Protein AF-A0A0C3P4B4-F1 (afdb_monomer_lite)

Radius of gyration: 15.56 Å; chains: 1; bounding box: 18×21×60 Å

pLDDT: mean 71.64, std 13.55, range [43.94, 88.44]

Sequence (63 aa):
DAPRTSAKTSSVTRQNLTLSDWMQVYSFIDNHPTTTQANIVQHFCSLETGALLFDQSTLSCKL

Organism: NCBI:txid870435

Secondary structure (DSSP, 8-state):
-------------S-S--HHHHHHHHHHHHH-TT--HHHHHHHHHH-TTT-----HHHHHTT-

Foldseek 3Di:
DDDPPPPPPPPPPCADDDPVSVVVLVVVCVVCVPDDLVVSLVVLCPPPPNRHPYDSVVVVVVD

Structure (mmCIF, N/CA/C/O backbone):
data_AF-A0A0C3P4B4-F1
#
_entry.id   AF-A0A0C3P4B4-F1
#
loop_
_atom_site.group_PDB
_atom_site.id
_atom_site.type_symbol
_atom_site.label_atom_id
_atom_site.label_alt_id
_atom_site.label_comp_id
_atom_site.label_asym_id
_atom_site.label_entity_id
_atom_site.label_seq_id
_atom_site.pdbx_PDB_ins_code
_atom_site.Cartn_x
_atom_site.Cartn_y
_atom_site.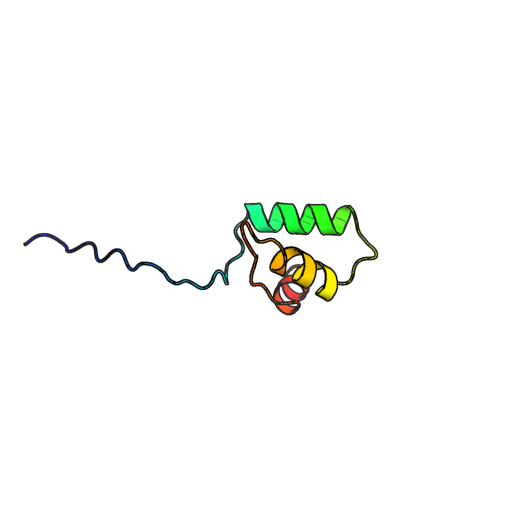Cartn_z
_atom_site.occupancy
_atom_site.B_iso_or_equiv
_atom_site.auth_seq_id
_atom_site.auth_comp_id
_atom_site.auth_asym_id
_atom_site.auth_atom_id
_atom_site.pdbx_PDB_model_num
ATOM 1 N N . ASP A 1 1 ? -2.859 -7.119 47.260 1.00 43.94 1 ASP A N 1
ATOM 2 C CA . ASP A 1 1 ? -1.998 -7.568 46.157 1.00 43.94 1 ASP A CA 1
ATOM 3 C C . ASP A 1 1 ? -2.885 -7.821 44.947 1.00 43.94 1 ASP A C 1
ATOM 5 O O . ASP A 1 1 ? -3.706 -8.725 44.990 1.00 43.94 1 ASP A O 1
ATOM 9 N N . ALA A 1 2 ? -2.876 -6.925 43.963 1.00 51.31 2 ALA A N 1
ATOM 10 C CA . ALA A 1 2 ? -3.676 -7.053 42.744 1.00 51.31 2 ALA A CA 1
ATOM 11 C C . ALA A 1 2 ? -2.717 -6.876 41.565 1.00 51.31 2 ALA A C 1
ATOM 13 O O . ALA A 1 2 ? -1.932 -5.919 41.588 1.00 51.31 2 ALA A O 1
ATOM 14 N N . PRO A 1 3 ? -2.719 -7.766 40.557 1.00 54.84 3 PRO A N 1
ATOM 15 C CA . PRO A 1 3 ? -1.756 -7.666 39.484 1.00 54.84 3 PRO A CA 1
ATOM 16 C C . PRO A 1 3 ? -2.116 -6.432 38.663 1.00 54.84 3 PRO A C 1
ATOM 18 O O . PRO A 1 3 ? -3.188 -6.335 38.069 1.00 54.84 3 PRO A O 1
ATOM 21 N N . ARG A 1 4 ? -1.211 -5.455 38.665 1.00 48.09 4 ARG A N 1
ATOM 22 C CA . ARG A 1 4 ? -1.256 -4.308 37.768 1.00 48.09 4 ARG A CA 1
ATOM 23 C C . ARG A 1 4 ? -1.125 -4.854 36.351 1.00 48.09 4 ARG A C 1
ATOM 25 O O . ARG A 1 4 ? -0.017 -5.130 35.895 1.00 48.09 4 ARG A O 1
ATOM 32 N N . THR A 1 5 ? -2.245 -5.001 35.652 1.00 55.66 5 THR A N 1
ATOM 33 C CA . THR A 1 5 ? -2.278 -5.096 34.194 1.00 55.66 5 THR A CA 1
ATOM 34 C C 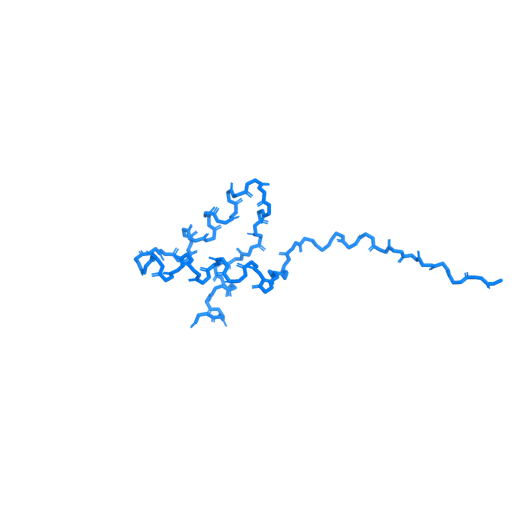. THR A 1 5 ? -1.729 -3.783 33.657 1.00 55.66 5 THR A C 1
ATOM 36 O O . THR A 1 5 ? -2.441 -2.819 33.398 1.00 55.66 5 THR A O 1
ATOM 39 N N . SER A 1 6 ? -0.404 -3.727 33.547 1.00 56.66 6 SER A N 1
ATOM 40 C CA . SER A 1 6 ? 0.278 -2.766 32.704 1.00 56.66 6 SER A CA 1
ATOM 41 C C . SER A 1 6 ? -0.076 -3.167 31.279 1.00 56.66 6 SER A C 1
ATOM 43 O O . SER A 1 6 ? 0.617 -3.970 30.652 1.00 56.66 6 SER A O 1
ATOM 45 N N . ALA A 1 7 ? -1.227 -2.692 30.802 1.00 56.66 7 ALA A N 1
ATOM 46 C CA . ALA A 1 7 ? -1.525 -2.665 29.386 1.00 56.66 7 ALA A CA 1
ATOM 47 C C . ALA A 1 7 ? -0.464 -1.753 28.773 1.00 56.66 7 ALA A C 1
ATOM 49 O O . ALA A 1 7 ? -0.628 -0.536 28.713 1.00 56.66 7 ALA A O 1
ATOM 50 N N . LYS A 1 8 ? 0.679 -2.345 28.400 1.00 51.34 8 LYS A N 1
ATOM 51 C CA . LYS A 1 8 ? 1.608 -1.728 27.467 1.00 51.34 8 LYS A CA 1
ATOM 52 C C . LYS A 1 8 ? 0.740 -1.379 26.275 1.00 51.34 8 LYS A C 1
ATOM 54 O O . LYS A 1 8 ? 0.273 -2.265 25.563 1.00 51.34 8 LYS A O 1
ATOM 59 N N . THR A 1 9 ? 0.478 -0.090 26.107 1.00 49.72 9 THR A N 1
ATOM 60 C CA . THR A 1 9 ? 0.160 0.474 24.812 1.00 49.72 9 THR A CA 1
ATOM 61 C C . THR A 1 9 ? 1.345 0.100 23.950 1.00 49.72 9 THR A C 1
ATOM 63 O O . THR A 1 9 ? 2.409 0.715 23.972 1.00 49.72 9 THR A O 1
ATOM 66 N N . SER A 1 10 ? 1.194 -1.046 23.304 1.00 47.72 10 SER A N 1
ATOM 67 C CA . SER A 1 10 ? 2.060 -1.530 22.267 1.00 47.72 10 SER A CA 1
ATOM 68 C C . SER A 1 10 ? 1.990 -0.475 21.174 1.00 47.72 10 SER A C 1
ATOM 70 O O . SER A 1 10 ? 1.229 -0.613 20.222 1.00 47.72 10 SER A O 1
ATOM 72 N N . SER A 1 11 ? 2.806 0.574 21.297 1.00 46.66 11 SER A N 1
ATOM 73 C CA . SER A 1 11 ? 3.404 1.276 20.166 1.00 46.66 11 SER A CA 1
ATOM 74 C C . SER A 1 11 ? 4.290 0.274 19.429 1.00 46.66 11 SER A C 1
ATOM 76 O O . SER A 1 11 ? 5.500 0.421 19.317 1.00 46.66 11 SER A O 1
ATOM 78 N N . VAL A 1 12 ? 3.680 -0.818 18.981 1.00 49.81 12 VAL A N 1
ATOM 79 C CA . VAL A 1 12 ? 4.189 -1.643 17.915 1.00 49.81 12 VAL A CA 1
ATOM 80 C C . VAL A 1 12 ? 3.774 -0.848 16.698 1.00 49.81 12 VAL A C 1
ATOM 82 O O . VAL A 1 12 ? 2.672 -0.992 16.173 1.00 49.81 12 VAL A O 1
ATOM 85 N N . THR A 1 13 ? 4.653 0.071 16.307 1.00 51.34 13 THR A N 1
ATOM 86 C CA . THR A 1 13 ? 4.853 0.438 14.907 1.00 51.34 13 THR A CA 1
ATOM 87 C C . THR A 1 13 ? 4.534 -0.813 14.096 1.00 51.34 13 THR A C 1
ATOM 89 O O . THR A 1 13 ? 5.178 -1.830 14.346 1.00 51.34 13 THR A O 1
ATOM 92 N N . ARG A 1 14 ? 3.456 -0.804 13.299 1.00 52.91 14 ARG A N 1
ATOM 93 C CA . ARG A 1 14 ? 2.790 -2.000 12.745 1.00 52.91 14 ARG A CA 1
ATOM 94 C C . ARG A 1 14 ? 3.705 -2.805 11.800 1.00 52.91 14 ARG A C 1
ATOM 96 O O . ARG A 1 14 ? 3.475 -2.844 10.603 1.00 52.91 14 ARG A O 1
ATOM 103 N N . GLN A 1 15 ? 4.733 -3.456 12.341 1.00 53.91 15 GLN A N 1
ATOM 104 C CA . GLN A 1 15 ? 5.683 -4.310 11.624 1.00 53.91 15 GLN A CA 1
ATOM 105 C C . GLN A 1 15 ? 5.038 -5.648 11.241 1.00 53.91 15 GLN A C 1
ATOM 107 O O . GLN A 1 15 ? 5.460 -6.292 10.289 1.00 53.91 15 GLN A O 1
ATOM 112 N N . ASN A 1 16 ? 3.992 -6.060 11.965 1.00 59.59 16 ASN A N 1
ATOM 113 C CA . ASN A 1 16 ? 3.190 -7.226 11.624 1.00 59.59 16 ASN A CA 1
ATOM 114 C C . ASN A 1 16 ? 1.891 -6.774 10.963 1.00 59.59 16 ASN A C 1
ATOM 116 O O . ASN A 1 16 ? 0.902 -6.484 11.635 1.00 59.59 16 ASN A O 1
ATOM 120 N N . LEU A 1 17 ? 1.923 -6.733 9.634 1.00 71.50 17 LEU A N 1
ATOM 121 C CA . LEU A 1 17 ? 0.737 -6.805 8.789 1.00 71.50 17 LEU A CA 1
ATOM 122 C C . LEU A 1 17 ? -0.202 -7.901 9.309 1.00 71.50 17 LEU A C 1
ATOM 124 O O . LEU A 1 17 ? 0.214 -9.055 9.469 1.00 71.50 17 LE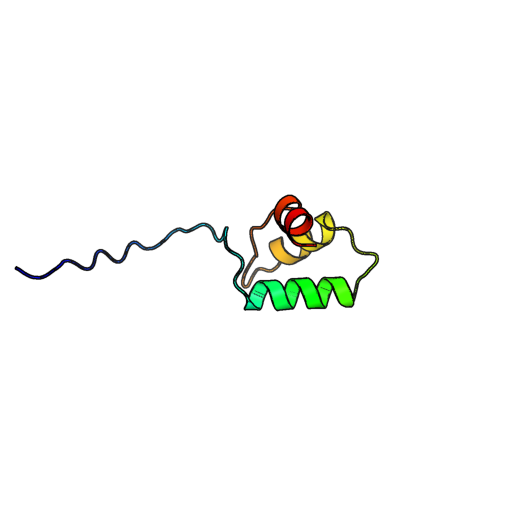U A O 1
ATOM 128 N N . THR A 1 18 ? -1.460 -7.554 9.566 1.00 78.38 18 THR A N 1
ATOM 129 C CA . THR A 1 18 ? -2.458 -8.548 9.964 1.00 78.38 18 THR A CA 1
ATOM 130 C C . THR A 1 18 ? -2.799 -9.457 8.781 1.00 78.38 18 THR A C 1
ATOM 132 O O . THR A 1 18 ? -2.550 -9.123 7.623 1.00 78.38 18 THR A O 1
ATOM 135 N N . LEU A 1 19 ? -3.378 -10.630 9.049 1.00 78.69 19 LEU A N 1
ATOM 136 C CA . LEU A 1 19 ? -3.857 -11.538 7.994 1.00 78.69 19 LEU A CA 1
ATOM 137 C C . LEU A 1 19 ? -4.830 -10.837 7.032 1.00 78.69 19 LEU A C 1
ATOM 139 O O . LEU A 1 19 ? -4.759 -11.046 5.824 1.00 78.69 19 LEU A O 1
ATOM 143 N N . SER A 1 20 ? -5.684 -9.964 7.565 1.00 80.44 20 SER A N 1
ATOM 144 C CA . SER A 1 20 ? -6.621 -9.149 6.791 1.00 80.44 20 SER A CA 1
ATOM 145 C C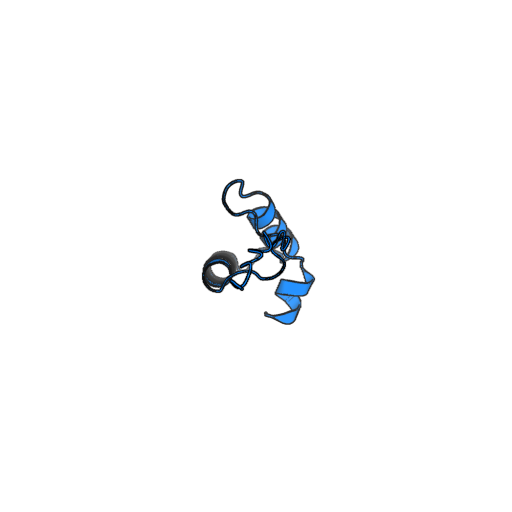 . SER A 1 20 ? -5.908 -8.164 5.863 1.00 80.44 20 SER A C 1
ATOM 147 O O . SER A 1 20 ? -6.316 -8.003 4.715 1.00 80.44 20 SER A O 1
ATOM 149 N N . ASP A 1 21 ? -4.822 -7.547 6.335 1.00 81.19 21 ASP A N 1
ATOM 150 C CA . ASP A 1 21 ? -4.000 -6.647 5.523 1.00 81.19 21 ASP A CA 1
ATOM 151 C C . ASP A 1 21 ? -3.302 -7.422 4.398 1.00 81.19 21 ASP A C 1
ATOM 153 O O . ASP A 1 21 ? -3.302 -6.995 3.247 1.00 81.19 21 ASP A O 1
ATOM 157 N N . TRP A 1 22 ? -2.788 -8.620 4.701 1.00 81.06 22 TRP A N 1
ATOM 158 C CA . TRP A 1 22 ? -2.217 -9.509 3.688 1.00 81.06 22 TRP A CA 1
ATOM 159 C C . TRP A 1 22 ? -3.229 -9.908 2.621 1.00 81.06 22 TRP A C 1
ATOM 161 O O . TRP A 1 22 ? -2.873 -9.929 1.448 1.00 81.06 22 TRP A O 1
ATOM 171 N N . MET A 1 23 ? -4.482 -10.185 2.986 1.00 85.62 23 MET A N 1
ATOM 172 C CA . MET A 1 23 ? -5.512 -10.486 1.988 1.00 85.62 23 MET A CA 1
ATOM 173 C C . MET A 1 23 ? -5.764 -9.308 1.039 1.00 85.62 23 MET A C 1
ATOM 175 O O . MET A 1 23 ? -5.962 -9.527 -0.155 1.00 85.62 23 MET A O 1
ATOM 179 N N . GLN A 1 24 ? -5.711 -8.066 1.534 1.00 85.19 24 GLN A N 1
ATOM 180 C CA . GLN A 1 24 ? -5.812 -6.880 0.675 1.00 85.19 24 GLN A CA 1
ATOM 181 C C . GLN A 1 24 ? -4.594 -6.737 -0.241 1.00 85.19 24 GLN A C 1
ATOM 183 O O . GLN A 1 24 ? -4.760 -6.484 -1.431 1.00 85.19 24 GLN A O 1
ATOM 188 N N . VAL A 1 25 ? -3.385 -6.957 0.285 1.00 83.62 25 VAL A N 1
ATOM 189 C CA . VAL A 1 25 ? -2.142 -6.930 -0.500 1.00 83.62 25 VAL A CA 1
ATOM 190 C C . VAL A 1 25 ? -2.166 -7.989 -1.606 1.00 83.62 25 VAL A C 1
ATOM 192 O O . VAL A 1 25 ? -1.881 -7.664 -2.755 1.00 83.62 25 VAL A O 1
ATOM 195 N N . TYR A 1 26 ? -2.565 -9.227 -1.300 1.00 84.50 26 TYR A N 1
ATOM 196 C CA . TYR A 1 26 ? -2.673 -10.298 -2.296 1.00 84.50 26 TYR A CA 1
ATOM 197 C C . TYR A 1 26 ? -3.732 -10.005 -3.359 1.00 84.50 26 TYR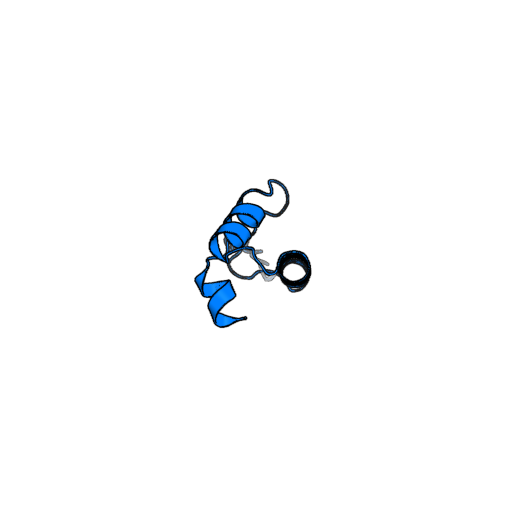 A C 1
ATOM 199 O O . TYR A 1 26 ? -3.451 -10.163 -4.542 1.00 84.50 26 TYR A O 1
ATOM 207 N N . SER A 1 27 ? -4.912 -9.522 -2.961 1.00 87.69 27 SER A N 1
ATOM 208 C CA . SER A 1 27 ? -5.958 -9.113 -3.909 1.00 87.69 27 SER A CA 1
ATOM 209 C C . SER A 1 27 ? -5.479 -7.988 -4.833 1.00 87.69 27 SER A C 1
ATOM 211 O O . SER A 1 27 ? -5.748 -7.998 -6.032 1.00 87.69 27 SER A O 1
ATOM 213 N N . PHE A 1 28 ? -4.714 -7.029 -4.307 1.00 86.25 28 PHE A N 1
ATOM 214 C CA . PHE A 1 28 ? -4.139 -5.954 -5.111 1.00 86.25 28 PHE A CA 1
ATOM 215 C C . PHE A 1 28 ? -3.081 -6.466 -6.101 1.00 86.25 28 PHE A C 1
ATOM 217 O O . PHE A 1 28 ? -3.070 -6.036 -7.250 1.00 86.25 28 PHE A O 1
ATOM 224 N N . ILE A 1 29 ? -2.220 -7.399 -5.685 1.00 85.12 29 ILE A N 1
ATOM 225 C CA . ILE A 1 29 ? -1.209 -8.020 -6.558 1.00 85.12 29 ILE A CA 1
ATOM 226 C C . ILE A 1 29 ? -1.873 -8.808 -7.691 1.00 85.12 29 ILE A C 1
ATOM 228 O O . ILE A 1 29 ? -1.475 -8.661 -8.844 1.00 85.12 29 ILE A O 1
ATOM 232 N N . ASP A 1 30 ? -2.898 -9.601 -7.377 1.00 86.50 30 ASP A N 1
ATOM 233 C CA . ASP A 1 30 ? -3.609 -10.432 -8.355 1.00 86.50 30 ASP A CA 1
ATOM 234 C C . ASP A 1 30 ? -4.353 -9.583 -9.401 1.00 86.50 30 ASP A C 1
ATOM 236 O O . ASP A 1 30 ? -4.315 -9.864 -10.598 1.00 86.50 30 ASP A O 1
ATOM 240 N N . ASN A 1 31 ? -4.942 -8.462 -8.973 1.00 88.44 31 ASN A N 1
ATOM 241 C CA . ASN A 1 31 ? -5.564 -7.493 -9.879 1.00 88.44 31 ASN A CA 1
ATOM 242 C C . ASN A 1 31 ? -4.545 -6.655 -10.674 1.00 88.44 31 ASN A C 1
ATOM 244 O O . ASN A 1 31 ? -4.899 -6.059 -11.695 1.00 88.44 31 ASN A O 1
ATOM 248 N N . HIS A 1 32 ? -3.288 -6.586 -10.226 1.00 85.69 32 HIS A N 1
ATOM 249 C CA . HIS A 1 32 ? -2.253 -5.753 -10.831 1.00 85.69 32 HIS A CA 1
ATOM 250 C C . HIS A 1 32 ? -0.908 -6.487 -10.998 1.00 85.69 32 HIS A C 1
ATOM 252 O O . HIS A 1 32 ? 0.100 -6.071 -10.418 1.00 85.69 32 HIS A O 1
ATOM 258 N N . PRO A 1 33 ? -0.836 -7.517 -11.863 1.00 78.94 33 PRO A N 1
ATOM 259 C CA . PRO A 1 33 ? 0.367 -8.339 -12.038 1.00 78.94 33 PRO A CA 1
ATOM 260 C C . PRO A 1 33 ? 1.572 -7.566 -12.600 1.00 78.94 33 PRO A C 1
ATOM 262 O O . PRO A 1 33 ? 2.710 -8.016 -12.498 1.00 78.94 33 PRO A O 1
ATOM 265 N N . THR A 1 34 ? 1.345 -6.395 -13.199 1.00 85.69 34 THR A N 1
ATOM 266 C CA . THR A 1 34 ? 2.397 -5.516 -13.734 1.00 85.69 34 THR A CA 1
ATOM 267 C C . THR A 1 34 ? 2.917 -4.500 -12.717 1.00 85.69 34 THR A C 1
ATOM 269 O O . THR A 1 34 ? 3.823 -3.730 -13.034 1.00 85.69 34 THR A O 1
ATOM 272 N N . THR A 1 35 ? 2.339 -4.441 -11.516 1.00 83.50 35 THR A N 1
ATOM 273 C CA . THR A 1 35 ? 2.721 -3.454 -10.507 1.00 83.50 35 THR A CA 1
ATOM 274 C C . THR A 1 35 ? 3.930 -3.928 -9.710 1.00 83.50 35 THR A C 1
ATOM 276 O O . THR A 1 35 ? 3.935 -4.997 -9.109 1.00 83.50 35 THR A O 1
ATOM 279 N N . THR A 1 36 ? 4.965 -3.093 -9.655 1.00 84.31 36 THR A N 1
ATOM 280 C CA . THR A 1 36 ? 6.179 -3.369 -8.883 1.00 84.31 36 THR A CA 1
ATOM 281 C C . THR A 1 36 ? 5.899 -3.381 -7.378 1.00 84.31 36 THR A C 1
ATOM 283 O O . THR A 1 36 ? 5.134 -2.556 -6.879 1.00 84.31 36 THR A O 1
ATOM 286 N N . GLN A 1 37 ? 6.606 -4.232 -6.625 1.00 82.31 37 GLN A N 1
ATOM 287 C CA . GLN A 1 37 ? 6.544 -4.291 -5.154 1.00 82.31 37 GLN A CA 1
ATOM 288 C C . GLN A 1 37 ? 6.691 -2.916 -4.480 1.00 82.31 37 GLN A C 1
ATOM 290 O O . GLN A 1 37 ? 5.968 -2.620 -3.535 1.00 82.31 37 GLN A O 1
ATOM 295 N N . ALA A 1 38 ? 7.569 -2.049 -4.995 1.00 82.56 38 ALA A N 1
ATOM 296 C CA . ALA A 1 38 ? 7.732 -0.686 -4.488 1.00 82.56 38 ALA A CA 1
ATOM 297 C C . ALA A 1 38 ? 6.454 0.160 -4.629 1.00 82.56 38 ALA A C 1
ATOM 299 O O . ALA A 1 38 ? 6.098 0.902 -3.720 1.00 82.56 38 ALA A O 1
ATOM 300 N N . ASN A 1 39 ? 5.733 0.010 -5.743 1.00 84.88 39 ASN A N 1
ATOM 301 C CA . ASN A 1 39 ? 4.494 0.742 -5.987 1.00 84.88 39 ASN A CA 1
ATOM 302 C C . ASN A 1 39 ? 3.338 0.188 -5.133 1.00 84.88 39 ASN A C 1
ATOM 304 O O . ASN A 1 39 ? 2.491 0.948 -4.677 1.00 84.88 39 ASN A O 1
ATOM 308 N N . ILE A 1 40 ? 3.348 -1.120 -4.847 1.00 83.69 40 ILE A N 1
ATOM 309 C CA . ILE A 1 40 ? 2.431 -1.755 -3.887 1.00 83.69 40 ILE A CA 1
ATOM 310 C C . ILE A 1 40 ? 2.660 -1.162 -2.492 1.00 83.69 40 ILE A C 1
ATOM 312 O O . ILE A 1 40 ? 1.730 -0.624 -1.896 1.00 83.69 40 ILE A O 1
ATOM 316 N N . VAL A 1 41 ? 3.903 -1.183 -1.999 1.00 82.62 41 VAL A N 1
ATOM 317 C CA . VAL A 1 41 ? 4.272 -0.585 -0.704 1.00 82.62 41 VAL A CA 1
ATOM 318 C C . VAL A 1 41 ? 3.864 0.885 -0.651 1.00 82.62 41 VAL A C 1
ATOM 320 O O . VAL A 1 41 ? 3.231 1.310 0.308 1.00 82.62 41 VAL A O 1
ATOM 323 N N . GLN A 1 42 ? 4.156 1.659 -1.696 1.00 85.25 42 GLN A N 1
ATOM 324 C CA . GLN A 1 42 ? 3.798 3.073 -1.756 1.00 85.25 42 GLN A CA 1
ATOM 325 C C . GLN A 1 42 ? 2.281 3.294 -1.697 1.00 85.25 42 GLN A C 1
ATOM 327 O O . GLN A 1 42 ? 1.827 4.165 -0.954 1.00 85.25 42 GLN A O 1
ATOM 332 N N . HIS A 1 43 ? 1.494 2.494 -2.420 1.00 85.44 43 HIS A N 1
ATOM 333 C CA . HIS A 1 43 ? 0.035 2.572 -2.391 1.00 85.44 43 HIS A CA 1
ATOM 334 C C . HIS A 1 43 ? -0.508 2.301 -0.982 1.00 85.44 43 HIS A C 1
ATOM 336 O O . HIS A 1 43 ? -1.286 3.095 -0.451 1.00 85.44 43 HIS A O 1
ATOM 342 N N . PHE A 1 44 ? -0.018 1.247 -0.327 1.00 80.19 44 PHE A N 1
ATOM 343 C C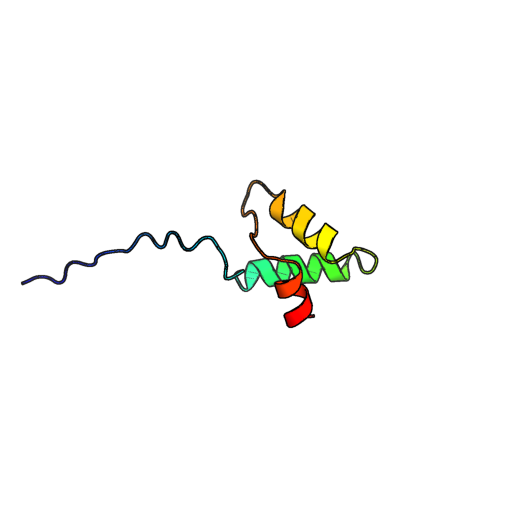A . PHE A 1 44 ? -0.457 0.876 1.016 1.00 80.19 44 PHE A CA 1
ATOM 344 C C . PHE A 1 44 ? 0.072 1.796 2.128 1.00 80.19 44 PHE A C 1
ATOM 346 O O . PHE A 1 44 ? -0.610 1.990 3.134 1.00 80.19 44 PHE A O 1
ATOM 353 N N . CYS A 1 45 ? 1.234 2.422 1.935 1.00 78.75 45 CYS A N 1
ATOM 354 C CA . CYS A 1 45 ? 1.743 3.489 2.798 1.00 78.75 45 CYS A CA 1
ATOM 355 C C . CYS A 1 45 ? 0.940 4.790 2.648 1.00 78.75 45 CYS A C 1
ATOM 357 O O . CYS A 1 45 ? 0.840 5.552 3.605 1.00 78.75 45 CYS A O 1
ATOM 359 N N . SER A 1 46 ? 0.373 5.051 1.464 1.00 80.50 46 SER A N 1
ATOM 360 C CA . SER A 1 46 ? -0.422 6.258 1.189 1.00 80.50 46 SER A CA 1
ATOM 361 C C . SER A 1 46 ? -1.869 6.196 1.694 1.00 80.50 46 SER A C 1
ATOM 363 O O . SER A 1 46 ? -2.554 7.215 1.703 1.00 80.50 46 SER A O 1
ATOM 365 N N . LEU A 1 47 ? -2.345 5.027 2.135 1.00 78.44 47 LEU A N 1
ATOM 366 C CA . LEU A 1 47 ? -3.689 4.867 2.691 1.00 78.44 47 LEU A CA 1
ATOM 367 C C . LEU A 1 47 ? -3.763 5.489 4.094 1.00 78.44 47 LEU A C 1
ATOM 369 O O . LEU A 1 47 ? -3.282 4.913 5.065 1.00 78.44 47 LEU A O 1
ATOM 373 N N . GLU A 1 48 ? -4.419 6.645 4.224 1.00 62.91 48 GLU A N 1
ATOM 374 C CA . GLU A 1 48 ? -4.611 7.342 5.511 1.00 62.91 48 GLU A CA 1
ATOM 375 C C . GLU A 1 48 ? -5.317 6.476 6.569 1.00 62.91 48 GLU A C 1
ATOM 377 O O . GLU A 1 48 ? -5.077 6.618 7.769 1.00 62.91 48 GLU A O 1
ATOM 382 N N . THR A 1 49 ? -6.158 5.531 6.140 1.00 51.16 49 THR A N 1
ATOM 383 C CA . THR A 1 49 ? -6.828 4.584 7.035 1.00 51.16 49 THR A CA 1
ATOM 384 C C . THR A 1 49 ? -6.135 3.232 6.968 1.00 51.16 49 THR A C 1
ATOM 386 O O . THR A 1 49 ? -6.347 2.461 6.039 1.00 51.16 49 THR A O 1
ATOM 389 N N . GLY A 1 50 ? -5.316 2.929 7.975 1.00 59.69 50 GLY A N 1
ATOM 390 C CA . GLY A 1 50 ? -4.632 1.639 8.050 1.00 59.69 50 GLY A CA 1
ATOM 391 C C . GLY A 1 50 ? -3.332 1.565 7.258 1.00 59.69 50 GLY A C 1
ATOM 392 O O . GLY A 1 50 ? -2.957 0.457 6.896 1.00 59.69 50 GLY A O 1
ATOM 393 N N . ALA A 1 51 ? -2.649 2.703 7.055 1.00 65.44 51 ALA A N 1
ATOM 394 C CA . ALA A 1 51 ? -1.312 2.792 6.470 1.00 65.44 51 ALA A CA 1
ATOM 395 C C . ALA A 1 51 ? -0.437 1.618 6.920 1.00 65.44 51 ALA A C 1
ATOM 397 O O . ALA A 1 51 ? -0.086 1.476 8.102 1.00 65.44 51 ALA A O 1
ATOM 398 N N . LEU A 1 52 ? -0.146 0.738 5.972 1.00 70.94 52 LEU A N 1
ATOM 399 C CA . LEU A 1 52 ? 0.593 -0.473 6.245 1.00 70.94 52 LEU A CA 1
ATOM 400 C C . LEU A 1 52 ? 2.077 -0.145 6.112 1.00 70.94 52 LEU A C 1
ATOM 402 O O . LEU A 1 52 ? 2.584 0.080 5.020 1.00 70.94 52 LEU A O 1
ATOM 406 N N . LEU A 1 53 ? 2.773 -0.104 7.244 1.00 68.38 53 LEU A N 1
ATOM 407 C CA . LEU A 1 53 ? 4.211 0.138 7.296 1.00 68.38 53 LEU A CA 1
ATOM 408 C C . LEU A 1 53 ? 4.954 -1.184 7.095 1.00 68.38 53 LEU A C 1
ATOM 410 O O . LEU A 1 53 ? 5.372 -1.826 8.057 1.00 68.38 53 LEU A O 1
ATOM 414 N N . PHE A 1 54 ? 5.097 -1.599 5.840 1.00 73.94 54 PHE A N 1
ATOM 415 C CA . PHE A 1 54 ? 5.931 -2.736 5.465 1.00 73.94 54 PHE A CA 1
ATOM 416 C C . PHE A 1 54 ? 6.852 -2.372 4.312 1.00 73.94 54 PHE A C 1
ATOM 418 O O . PHE A 1 54 ? 6.512 -1.574 3.447 1.00 73.94 54 PHE A O 1
ATOM 425 N N . ASP A 1 55 ? 8.034 -2.975 4.321 1.00 72.69 55 ASP A N 1
ATOM 426 C CA . ASP A 1 55 ? 9.041 -2.725 3.299 1.00 72.69 55 ASP A CA 1
ATOM 427 C C . ASP A 1 55 ? 8.911 -3.705 2.129 1.00 72.69 55 ASP A C 1
ATOM 429 O O . ASP A 1 55 ? 8.334 -4.790 2.277 1.00 72.69 55 ASP A O 1
ATOM 433 N N . GLN A 1 56 ? 9.521 -3.377 0.991 1.00 76.44 56 GLN A N 1
ATOM 434 C CA . GLN A 1 56 ? 9.590 -4.259 -0.178 1.00 76.44 56 GLN A CA 1
ATOM 435 C C . GLN A 1 56 ? 10.125 -5.649 0.202 1.00 76.44 56 GLN A C 1
ATOM 437 O O . GLN A 1 56 ? 9.617 -6.667 -0.263 1.00 76.44 56 GLN A O 1
ATOM 442 N N . SER A 1 57 ? 11.104 -5.702 1.107 1.00 75.44 57 SER A N 1
ATOM 443 C CA . SER A 1 57 ? 11.670 -6.943 1.645 1.00 75.44 57 SER A CA 1
ATOM 444 C C . SER A 1 57 ? 10.607 -7.859 2.255 1.00 75.44 57 SER A C 1
ATOM 446 O O . SER A 1 57 ? 10.691 -9.074 2.135 1.00 75.44 57 SER A O 1
ATOM 448 N N . THR A 1 58 ? 9.566 -7.284 2.859 1.00 74.44 58 THR A N 1
ATOM 449 C CA . THR A 1 58 ? 8.450 -8.033 3.453 1.00 74.44 58 THR A CA 1
ATOM 450 C C . THR A 1 58 ? 7.613 -8.724 2.382 1.00 74.44 58 THR A C 1
ATOM 452 O O . THR A 1 58 ? 7.157 -9.844 2.595 1.00 74.44 58 THR A O 1
ATOM 455 N N . LEU A 1 59 ? 7.439 -8.078 1.224 1.00 77.06 59 LEU A N 1
ATOM 456 C CA . LEU A 1 59 ? 6.802 -8.690 0.060 1.00 77.06 59 LEU A CA 1
ATOM 457 C C . LEU A 1 59 ? 7.706 -9.755 -0.561 1.00 77.06 59 LEU A C 1
ATOM 459 O O . LEU A 1 59 ? 7.232 -10.842 -0.843 1.00 77.06 59 LEU A O 1
ATOM 463 N N . SER A 1 60 ? 9.000 -9.473 -0.728 1.00 76.69 60 SER A N 1
ATOM 464 C CA . SER A 1 60 ? 9.968 -10.400 -1.335 1.00 76.69 60 SER A CA 1
ATOM 465 C C . SER A 1 60 ? 10.179 -11.684 -0.525 1.00 76.69 60 SER A C 1
ATOM 467 O O . SER A 1 60 ? 10.401 -12.744 -1.090 1.00 76.69 60 SER A O 1
ATOM 469 N N . CYS A 1 61 ? 10.083 -11.620 0.805 1.00 72.62 61 CYS A N 1
ATOM 470 C CA . CYS A 1 61 ? 10.158 -12.812 1.653 1.00 72.62 61 CYS A CA 1
ATOM 471 C C . CYS A 1 61 ? 8.879 -13.668 1.632 1.00 72.62 61 CYS A C 1
ATOM 473 O O . CYS A 1 61 ? 8.881 -14.751 2.217 1.00 72.62 61 CYS A O 1
ATOM 475 N N . LYS A 1 62 ? 7.773 -13.159 1.075 1.00 71.75 62 LYS A N 1
ATOM 476 C CA . LYS A 1 62 ? 6.440 -13.764 1.210 1.00 71.75 62 LYS A CA 1
ATOM 477 C C . LYS A 1 62 ? 5.769 -14.111 -0.122 1.00 71.75 62 LYS A C 1
ATOM 479 O O . LYS A 1 62 ? 4.921 -15.000 -0.118 1.00 71.75 62 LYS A O 1
ATOM 484 N N . LEU A 1 63 ? 6.132 -13.409 -1.198 1.00 66.81 63 LEU A N 1
ATOM 485 C CA . LEU A 1 63 ? 5.903 -13.778 -2.601 1.00 66.81 63 LEU A CA 1
ATOM 486 C C . LEU A 1 63 ? 6.903 -14.852 -3.030 1.00 66.81 63 LEU A C 1
ATOM 488 O O . LEU A 1 63 ? 6.475 -15.760 -3.771 1.00 66.81 63 LEU A O 1
#